Protein AF-A0A955KSU1-F1 (afdb_monomer_lite)

pLDDT: mean 84.69, std 9.8, range [58.25, 93.69]

Structure (mmCIF, N/CA/C/O backbone):
data_AF-A0A955KSU1-F1
#
_entry.id   AF-A0A955KSU1-F1
#
loop_
_atom_site.group_PDB
_atom_site.id
_atom_site.type_symbol
_atom_site.label_atom_id
_atom_site.label_alt_id
_atom_site.label_comp_id
_atom_site.label_asym_id
_atom_site.label_entity_id
_atom_site.label_seq_id
_atom_site.pdbx_PDB_ins_code
_atom_site.Cartn_x
_atom_site.Cartn_y
_atom_site.Cartn_z
_atom_site.occupancy
_atom_site.B_iso_or_equiv
_atom_site.auth_seq_id
_atom_site.auth_comp_id
_atom_site.auth_asym_id
_atom_site.auth_atom_id
_atom_site.pdbx_PDB_model_num
ATOM 1 N N . TRP A 1 1 ? 16.243 6.334 -27.641 1.00 78.19 1 TRP A N 1
ATOM 2 C CA . TRP A 1 1 ? 16.929 6.704 -26.384 1.00 78.19 1 TRP A CA 1
ATOM 3 C C . TRP A 1 1 ? 16.052 7.479 -25.405 1.00 78.19 1 TRP A C 1
ATOM 5 O O . TRP A 1 1 ? 15.597 6.850 -24.463 1.00 78.19 1 TRP A O 1
ATOM 15 N N . ILE A 1 2 ? 15.716 8.762 -25.617 1.00 87.81 2 ILE A N 1
ATOM 16 C CA . ILE A 1 2 ? 14.877 9.535 -24.662 1.00 87.81 2 ILE A CA 1
ATOM 17 C C . ILE A 1 2 ? 13.528 8.863 -24.344 1.00 87.81 2 ILE A C 1
ATOM 19 O O . ILE A 1 2 ? 13.156 8.755 -23.181 1.00 87.81 2 ILE A O 1
ATOM 23 N N . LYS A 1 3 ? 12.825 8.344 -25.360 1.00 88.38 3 LYS A N 1
ATOM 24 C CA . LYS A 1 3 ? 11.527 7.664 -25.183 1.00 88.38 3 LYS A CA 1
ATOM 25 C C . LYS A 1 3 ? 11.622 6.405 -24.308 1.00 88.38 3 LYS A C 1
ATOM 27 O O . LYS A 1 3 ? 10.747 6.154 -23.490 1.00 88.38 3 LYS A O 1
ATOM 32 N N . PHE A 1 4 ? 12.713 5.653 -24.453 1.00 86.31 4 PHE A N 1
ATOM 33 C CA . PHE A 1 4 ? 12.975 4.449 -23.666 1.00 86.31 4 PHE A CA 1
ATOM 34 C C . PHE A 1 4 ? 13.298 4.788 -22.205 1.00 86.31 4 PHE A C 1
ATOM 36 O O . PHE A 1 4 ? 12.735 4.189 -21.295 1.00 86.31 4 PHE A O 1
ATOM 43 N N . ILE A 1 5 ? 14.137 5.805 -21.977 1.00 88.94 5 ILE A N 1
ATOM 44 C CA . ILE A 1 5 ? 14.446 6.300 -20.627 1.00 88.94 5 ILE A CA 1
ATOM 45 C C . ILE A 1 5 ? 13.164 6.767 -19.928 1.00 88.94 5 ILE A C 1
ATOM 47 O O . ILE 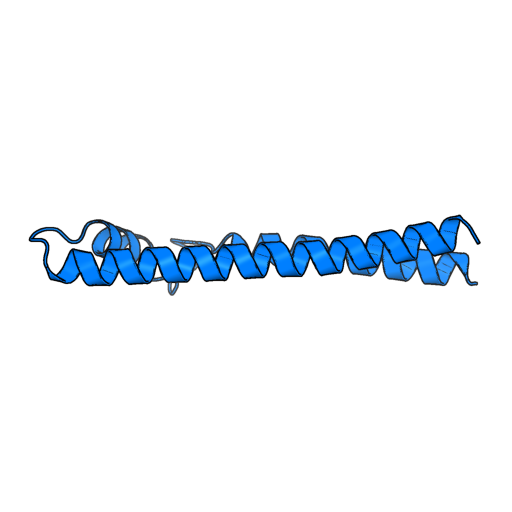A 1 5 ? 12.948 6.436 -18.766 1.00 88.94 5 ILE A O 1
ATOM 51 N N . LEU A 1 6 ? 12.281 7.473 -20.641 1.00 91.31 6 LEU A N 1
ATOM 52 C CA . LEU A 1 6 ? 11.003 7.927 -20.093 1.00 91.31 6 LEU A CA 1
ATOM 53 C C . LEU A 1 6 ? 10.094 6.756 -19.684 1.00 91.31 6 LEU A C 1
ATOM 55 O O . LEU A 1 6 ? 9.498 6.799 -18.610 1.00 91.31 6 LEU A O 1
ATOM 59 N N . ALA A 1 7 ? 10.021 5.699 -20.500 1.00 90.50 7 ALA A N 1
ATOM 60 C CA . ALA A 1 7 ? 9.275 4.488 -20.156 1.00 90.50 7 ALA A CA 1
ATOM 61 C C . ALA A 1 7 ? 9.849 3.802 -18.903 1.00 90.50 7 ALA A C 1
ATOM 63 O O . ALA A 1 7 ? 9.098 3.429 -18.004 1.00 90.50 7 ALA A O 1
ATOM 64 N N . LEU A 1 8 ? 11.178 3.707 -18.799 1.00 90.06 8 LEU A N 1
ATOM 65 C CA . LEU A 1 8 ? 11.856 3.100 -17.653 1.00 90.06 8 LEU A CA 1
ATOM 66 C C . LEU A 1 8 ? 11.632 3.903 -16.360 1.00 90.06 8 LEU A C 1
ATOM 68 O O . LEU A 1 8 ? 11.338 3.322 -15.317 1.00 90.06 8 LEU A O 1
ATOM 72 N N . VAL A 1 9 ? 11.680 5.237 -16.434 1.00 93.69 9 VAL A N 1
ATOM 73 C CA . VAL A 1 9 ? 11.320 6.122 -15.312 1.00 93.69 9 VAL A CA 1
ATOM 74 C C . VAL A 1 9 ? 9.859 5.922 -14.900 1.00 93.69 9 VAL A C 1
ATOM 76 O O . VAL A 1 9 ? 9.579 5.828 -13.707 1.00 93.69 9 VAL A O 1
ATOM 79 N N . GLY A 1 10 ? 8.937 5.786 -15.860 1.00 91.50 10 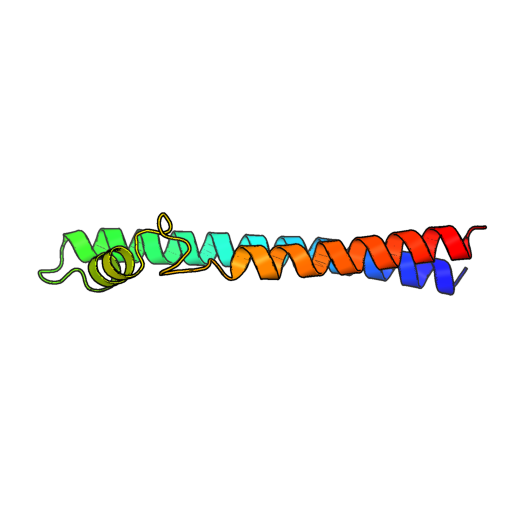GLY A N 1
ATOM 80 C CA . GLY A 1 10 ? 7.528 5.485 -15.588 1.00 91.50 10 GLY A CA 1
ATOM 81 C C . GLY A 1 10 ? 7.342 4.187 -14.796 1.00 91.50 10 GLY A C 1
ATOM 82 O O . GLY A 1 10 ? 6.635 4.176 -13.790 1.00 91.50 10 GLY A O 1
ATOM 83 N N . ILE A 1 11 ? 8.055 3.119 -15.173 1.00 91.81 11 ILE A N 1
ATOM 84 C CA . ILE A 1 11 ? 8.038 1.840 -14.442 1.00 91.81 11 ILE A CA 1
ATOM 85 C C . ILE A 1 11 ? 8.558 2.017 -13.010 1.00 91.81 11 ILE A C 1
ATOM 87 O O . ILE A 1 11 ? 7.922 1.543 -12.068 1.00 91.81 11 ILE A O 1
ATOM 91 N N . ILE A 1 12 ? 9.683 2.719 -12.823 1.00 93.19 12 ILE A N 1
ATOM 92 C CA . ILE A 1 12 ? 10.248 2.974 -11.487 1.00 93.19 12 ILE A CA 1
ATOM 93 C C . ILE A 1 12 ? 9.244 3.729 -10.611 1.00 93.19 12 ILE A C 1
ATOM 95 O O . ILE A 1 12 ? 9.029 3.346 -9.462 1.00 93.19 12 ILE A O 1
ATOM 99 N N . ILE A 1 13 ? 8.589 4.759 -11.152 1.00 93.69 13 ILE A N 1
ATOM 100 C CA . ILE A 1 13 ? 7.564 5.521 -10.429 1.00 93.69 13 ILE A CA 1
ATOM 101 C C . ILE A 1 13 ? 6.407 4.606 -10.019 1.00 93.69 13 ILE A C 1
ATOM 103 O O . ILE A 1 13 ? 5.989 4.656 -8.864 1.00 93.69 13 ILE A O 1
ATOM 107 N N . CYS A 1 14 ? 5.926 3.728 -10.906 1.00 92.50 14 CYS A N 1
ATOM 108 C CA . CYS A 1 14 ? 4.875 2.765 -10.568 1.00 92.50 14 CYS A CA 1
ATOM 109 C C . CYS A 1 14 ? 5.289 1.824 -9.427 1.00 92.50 14 CYS A C 1
ATOM 111 O O . CYS A 1 14 ? 4.498 1.587 -8.514 1.00 92.50 14 CYS A O 1
ATOM 113 N N . VAL A 1 15 ? 6.531 1.329 -9.436 1.00 90.69 15 VAL A N 1
ATOM 114 C CA . VAL A 1 15 ? 7.062 0.472 -8.363 1.00 90.69 15 VAL A CA 1
ATOM 115 C C . VAL A 1 15 ? 7.132 1.231 -7.037 1.00 90.69 15 VAL A C 1
ATOM 117 O O . VAL A 1 15 ? 6.666 0.728 -6.015 1.00 90.69 15 VAL A O 1
ATOM 120 N N . VAL A 1 16 ? 7.666 2.454 -7.037 1.00 93.06 16 VAL A N 1
ATOM 121 C CA . VAL A 1 16 ? 7.738 3.294 -5.830 1.00 93.06 16 VAL A CA 1
ATOM 122 C C . VAL A 1 16 ? 6.339 3.604 -5.300 1.00 93.06 16 VAL A C 1
ATOM 124 O O . VAL A 1 16 ? 6.091 3.484 -4.102 1.00 93.06 16 VAL A O 1
ATOM 127 N N . PHE A 1 17 ? 5.400 3.935 -6.185 1.00 91.38 17 PHE A N 1
ATOM 128 C CA . PHE A 1 17 ? 4.018 4.222 -5.815 1.00 91.38 17 PHE A CA 1
ATOM 129 C C . PHE A 1 17 ? 3.324 3.002 -5.196 1.00 91.38 17 PHE A C 1
ATOM 131 O O . PHE A 1 17 ? 2.639 3.122 -4.181 1.00 91.38 17 PHE A O 1
ATOM 138 N N . TRP A 1 18 ? 3.577 1.806 -5.733 1.00 89.81 18 TRP A N 1
ATOM 139 C CA . TRP A 1 18 ? 3.101 0.556 -5.144 1.00 89.81 18 TRP A CA 1
ATOM 140 C C . TRP A 1 18 ? 3.636 0.340 -3.718 1.00 89.81 18 TRP A C 1
ATOM 142 O O . TRP A 1 18 ? 2.869 0.005 -2.811 1.00 89.81 18 TRP A O 1
ATOM 152 N N . TYR A 1 19 ? 4.932 0.589 -3.489 1.00 89.69 19 TYR A N 1
ATOM 153 C CA . TYR A 1 19 ? 5.528 0.512 -2.150 1.00 89.69 19 TYR A CA 1
ATOM 154 C C . TYR A 1 19 ? 4.935 1.537 -1.180 1.00 89.69 19 TYR A C 1
ATOM 156 O O . TYR A 1 19 ? 4.685 1.198 -0.022 1.00 89.69 19 TYR A O 1
ATOM 164 N N . LEU A 1 20 ? 4.670 2.762 -1.643 1.00 89.50 20 LEU A N 1
ATOM 165 C CA . LEU A 1 20 ? 4.037 3.798 -0.829 1.00 89.50 20 LEU A CA 1
ATOM 166 C C . LEU A 1 20 ? 2.654 3.352 -0.353 1.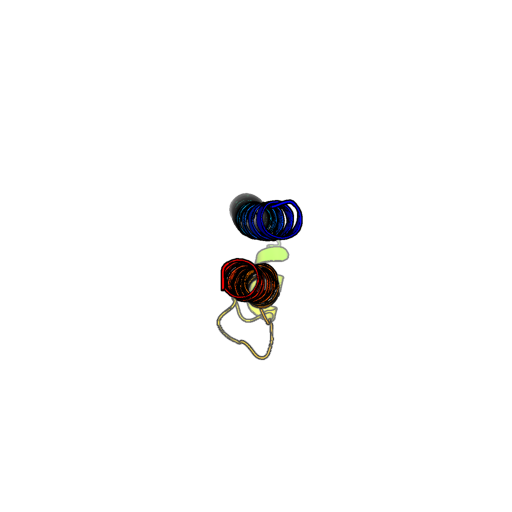00 89.50 20 LEU A C 1
ATOM 168 O O . LEU A 1 20 ? 2.420 3.325 0.854 1.00 89.50 20 LEU A O 1
ATOM 172 N N . ILE A 1 21 ? 1.773 2.919 -1.261 1.00 88.00 21 ILE A N 1
ATOM 173 C CA . ILE A 1 21 ? 0.422 2.451 -0.898 1.00 88.00 21 ILE A CA 1
ATOM 174 C C . ILE A 1 21 ? 0.502 1.302 0.115 1.00 88.00 21 ILE A C 1
ATOM 176 O O . ILE A 1 21 ? -0.218 1.290 1.117 1.00 88.00 21 ILE A O 1
ATOM 180 N N . ARG A 1 22 ? 1.418 0.348 -0.099 1.00 86.88 22 ARG A N 1
ATOM 181 C CA . ARG A 1 22 ? 1.621 -0.766 0.833 1.00 86.88 22 ARG A CA 1
ATOM 182 C C . ARG A 1 22 ? 2.045 -0.282 2.222 1.00 86.88 22 ARG A C 1
ATOM 184 O O . ARG A 1 22 ? 1.499 -0.764 3.213 1.00 86.88 22 ARG A O 1
ATOM 191 N N . SER A 1 23 ? 2.972 0.669 2.292 1.00 88.06 23 SER A N 1
ATOM 192 C CA . SER A 1 23 ? 3.443 1.257 3.550 1.00 88.06 23 SER A CA 1
ATOM 193 C C . SER A 1 23 ? 2.316 1.976 4.298 1.00 88.06 23 SER A C 1
ATOM 195 O O . SER A 1 23 ? 2.092 1.720 5.481 1.00 88.06 23 SER A O 1
ATOM 197 N N . TYR A 1 24 ? 1.513 2.783 3.594 1.00 87.81 24 TYR A N 1
ATOM 198 C CA . TYR A 1 24 ? 0.339 3.441 4.177 1.00 87.81 24 TYR A CA 1
ATOM 199 C C . TYR A 1 24 ? -0.670 2.438 4.742 1.00 87.81 24 TYR A C 1
ATOM 201 O O . TYR A 1 24 ? -1.184 2.626 5.847 1.00 87.81 24 TYR A O 1
ATOM 209 N N . LYS A 1 25 ? -0.913 1.329 4.032 1.00 85.44 25 LYS A N 1
ATOM 210 C CA . LYS A 1 25 ? -1.793 0.260 4.520 1.00 85.44 25 LYS A CA 1
ATOM 211 C C . LYS A 1 25 ? -1.262 -0.371 5.811 1.00 85.44 25 LYS A C 1
ATOM 213 O O . LYS A 1 25 ? -2.033 -0.598 6.745 1.00 85.44 25 LYS A O 1
ATOM 218 N N . GLN A 1 26 ? 0.043 -0.639 5.881 1.00 87.06 26 GLN A N 1
ATOM 219 C CA . GLN A 1 26 ? 0.678 -1.190 7.083 1.00 87.06 26 GLN A CA 1
ATOM 220 C C . GLN A 1 26 ? 0.584 -0.223 8.265 1.00 87.06 26 GLN A C 1
ATOM 222 O O . GLN A 1 26 ? 0.217 -0.642 9.362 1.00 87.06 26 GLN A O 1
ATOM 227 N N . LEU A 1 27 ? 0.837 1.067 8.034 1.00 89.69 27 LEU A N 1
ATOM 228 C CA . LEU A 1 27 ? 0.749 2.093 9.068 1.00 89.69 27 LEU A CA 1
ATOM 229 C C . LEU A 1 27 ? -0.672 2.219 9.630 1.00 89.69 27 LEU A C 1
ATOM 231 O O . LEU A 1 27 ? -0.849 2.220 10.848 1.00 89.69 27 LEU A O 1
ATOM 235 N N . ASN A 1 28 ? -1.686 2.264 8.761 1.00 88.44 28 ASN A N 1
ATOM 236 C CA . ASN A 1 28 ? -3.081 2.306 9.200 1.00 88.44 28 ASN A CA 1
ATOM 237 C C . ASN A 1 28 ? -3.457 1.056 9.998 1.00 88.44 28 ASN A C 1
ATOM 239 O O . ASN A 1 28 ? -4.057 1.176 11.062 1.00 88.44 28 ASN A O 1
ATOM 243 N N . THR A 1 29 ? -3.045 -0.129 9.539 1.00 87.88 29 THR A N 1
ATOM 244 C CA . THR A 1 29 ? -3.286 -1.388 10.264 1.00 87.88 29 THR A CA 1
ATOM 245 C C . THR A 1 29 ? -2.676 -1.341 11.668 1.00 87.88 29 THR A C 1
ATOM 247 O O . THR A 1 29 ? -3.346 -1.673 12.644 1.00 87.88 29 THR A O 1
ATOM 250 N N . GLY A 1 30 ? -1.433 -0.864 11.791 1.00 90.06 30 GLY A N 1
ATOM 251 C CA . GLY A 1 30 ? -0.775 -0.693 13.087 1.00 90.06 30 GLY A CA 1
ATOM 252 C C . GLY A 1 30 ? -1.502 0.307 13.991 1.00 90.06 30 GLY A C 1
ATOM 253 O O . GLY A 1 30 ? -1.764 0.008 15.154 1.00 90.06 30 GLY A O 1
ATOM 254 N N . LYS A 1 31 ? -1.900 1.466 13.452 1.00 91.56 31 LYS A N 1
ATOM 255 C CA . LYS A 1 31 ? -2.644 2.492 14.197 1.00 91.56 31 LYS A CA 1
ATOM 256 C C . LYS A 1 31 ? -3.967 1.950 14.748 1.00 91.56 31 LYS A C 1
ATOM 258 O O . LYS A 1 31 ? -4.249 2.144 15.927 1.00 91.56 31 LYS A O 1
ATOM 263 N N . PHE A 1 32 ? -4.750 1.248 13.928 1.00 89.75 32 PHE A N 1
ATOM 264 C CA . PHE A 1 32 ? -6.009 0.642 14.372 1.00 89.75 32 PHE A CA 1
ATOM 265 C C . PHE A 1 32 ? -5.793 -0.484 15.385 1.00 89.75 32 PHE A C 1
ATOM 267 O O . PHE A 1 32 ? -6.566 -0.586 16.331 1.00 89.75 32 PHE A O 1
ATOM 274 N N . SER A 1 33 ? -4.720 -1.271 15.256 1.00 89.88 33 SER A N 1
ATOM 275 C CA . SER A 1 33 ? -4.372 -2.282 16.261 1.00 89.88 33 SER A CA 1
ATOM 276 C C . SER A 1 33 ? -4.122 -1.656 17.633 1.00 89.88 33 SER A C 1
ATOM 278 O O . SER A 1 33 ? -4.624 -2.161 18.632 1.00 89.88 33 SER A O 1
ATOM 280 N N . VAL A 1 34 ? -3.378 -0.548 17.693 1.00 92.81 34 VAL A N 1
ATOM 281 C CA . VAL A 1 34 ? -3.114 0.162 18.956 1.00 92.81 34 VAL A CA 1
ATOM 282 C C . VAL A 1 34 ? -4.401 0.748 19.538 1.00 92.81 34 VAL A C 1
ATOM 284 O O . VAL A 1 34 ? -4.645 0.606 20.733 1.00 92.81 34 VAL A O 1
ATOM 287 N N . ILE A 1 35 ? -5.248 1.361 18.703 1.00 92.38 35 ILE A N 1
ATOM 288 C CA . ILE A 1 35 ? -6.559 1.874 19.131 1.00 92.38 35 ILE A CA 1
ATOM 289 C C . ILE A 1 35 ? -7.400 0.743 19.726 1.00 92.38 35 ILE A C 1
ATOM 291 O O . ILE A 1 35 ? -7.948 0.902 20.810 1.00 92.38 35 ILE A O 1
ATOM 295 N N . HIS A 1 36 ? -7.450 -0.413 19.067 1.00 90.19 36 HIS A N 1
ATOM 296 C CA . HIS A 1 36 ? -8.235 -1.550 19.530 1.00 90.19 36 HIS A CA 1
ATOM 297 C C . HIS A 1 36 ? -7.734 -2.125 20.864 1.00 90.19 36 HIS A C 1
ATOM 299 O O . HIS A 1 36 ? -8.539 -2.519 21.705 1.00 90.19 36 HIS A O 1
ATOM 305 N N . GLU A 1 37 ? -6.416 -2.147 21.093 1.00 91.88 37 GLU A N 1
ATOM 306 C CA . GLU A 1 37 ? -5.854 -2.523 22.398 1.00 91.88 37 GLU A CA 1
ATOM 307 C C . GLU A 1 37 ? -6.262 -1.538 23.499 1.00 91.88 37 GLU A C 1
ATOM 309 O O . GLU A 1 37 ? -6.644 -1.958 24.591 1.00 91.88 37 GLU A O 1
ATOM 314 N N . ILE A 1 38 ? -6.249 -0.234 23.205 1.00 91.50 38 ILE A N 1
ATOM 315 C CA . ILE A 1 38 ? -6.715 0.798 24.138 1.00 91.50 38 ILE A CA 1
ATOM 316 C C . ILE A 1 38 ? -8.211 0.617 24.425 1.00 91.50 38 ILE A C 1
ATOM 318 O O . ILE A 1 38 ? -8.612 0.631 25.587 1.00 91.50 38 ILE A O 1
ATOM 322 N N . GLU A 1 39 ? -9.030 0.366 23.399 1.00 92.12 39 GLU A N 1
ATOM 323 C CA . GLU A 1 39 ? -10.479 0.168 23.531 1.00 92.12 39 GLU A CA 1
ATOM 324 C C . GLU A 1 39 ? -10.864 -0.984 24.465 1.00 92.12 39 GLU A C 1
ATOM 326 O O . GLU A 1 39 ? -11.920 -0.910 25.086 1.00 92.12 39 GLU A O 1
ATOM 331 N N . LYS A 1 40 ? -10.015 -2.006 24.649 1.00 89.44 40 LYS A N 1
ATOM 332 C CA . LYS A 1 40 ? -10.263 -3.071 25.644 1.00 89.44 40 LYS A CA 1
ATOM 333 C C . LYS A 1 40 ? -10.373 -2.544 27.075 1.00 89.44 40 LYS A C 1
ATOM 335 O O . LYS A 1 40 ? -10.968 -3.206 27.920 1.00 89.44 40 LYS A O 1
ATOM 340 N N . SER A 1 41 ? -9.779 -1.384 27.344 1.00 91.38 41 SER A N 1
ATOM 341 C CA . SER A 1 41 ? -9.798 -0.724 28.652 1.00 91.38 41 SER A CA 1
ATOM 342 C C . SER A 1 41 ? -10.890 0.347 28.756 1.00 91.38 41 SER A C 1
ATOM 344 O O . SER A 1 41 ? -11.089 0.906 29.833 1.00 91.38 41 SER A O 1
ATOM 346 N N . LEU A 1 42 ? -11.591 0.654 27.656 1.00 90.44 42 LEU A N 1
ATOM 347 C CA . LEU A 1 42 ? -12.700 1.603 27.638 1.00 90.44 42 LEU A CA 1
ATOM 348 C C . LEU A 1 42 ? -14.055 0.884 27.746 1.00 90.44 42 LEU A C 1
ATOM 350 O O . LEU A 1 42 ? -14.225 -0.218 27.230 1.00 90.44 42 LEU A O 1
ATOM 354 N N . PRO A 1 43 ? -15.063 1.529 28.360 1.00 85.62 43 PRO A N 1
ATOM 355 C CA . PRO A 1 43 ? -16.412 0.970 28.467 1.00 85.62 43 PRO A CA 1
ATOM 356 C C . PRO A 1 43 ? -17.138 0.874 27.114 1.00 85.62 43 PRO A C 1
ATOM 358 O O . PRO A 1 43 ? -18.107 0.130 26.990 1.00 85.62 43 PRO A O 1
ATOM 361 N N . LEU A 1 44 ? -16.685 1.622 26.103 1.00 84.31 44 LEU A N 1
ATOM 362 C CA . LEU A 1 44 ? -17.250 1.662 24.756 1.00 84.31 44 LEU A CA 1
ATOM 363 C C . LEU A 1 44 ? -16.124 1.477 23.730 1.00 84.31 44 LEU A C 1
ATOM 365 O O . LEU A 1 44 ? -15.242 2.325 23.621 1.00 84.31 44 LEU A O 1
ATOM 369 N N . ALA A 1 45 ? -16.179 0.380 22.973 1.00 87.44 45 ALA A N 1
ATOM 370 C CA . ALA A 1 45 ? -15.238 0.056 21.900 1.00 87.44 45 ALA A CA 1
ATOM 371 C C . ALA A 1 45 ? -15.852 0.429 20.539 1.00 87.44 45 ALA A C 1
ATOM 373 O O . ALA A 1 45 ? -16.409 -0.413 19.831 1.00 87.44 45 ALA A O 1
ATOM 374 N N . LEU A 1 46 ? -15.833 1.725 20.225 1.00 87.88 46 LEU A N 1
ATOM 375 C CA . LEU A 1 46 ? -16.525 2.301 19.071 1.00 87.88 46 LEU A CA 1
ATOM 376 C C . LEU A 1 46 ? -15.942 1.811 17.742 1.00 87.88 46 LEU A C 1
ATOM 378 O O . LEU A 1 46 ? -16.704 1.429 16.859 1.00 87.88 46 LEU A O 1
ATOM 382 N N . TYR A 1 47 ? -14.615 1.769 17.609 1.00 85.62 47 TYR A N 1
ATOM 383 C CA . TYR A 1 47 ? -13.942 1.297 16.398 1.00 85.62 47 TYR A CA 1
ATOM 384 C C . TYR A 1 47 ? -14.074 -0.215 16.229 1.00 85.62 47 TYR A C 1
ATOM 386 O O . TYR A 1 47 ? -14.242 -0.696 15.110 1.00 85.62 47 TYR A O 1
ATOM 394 N N . LYS A 1 48 ? -14.061 -0.984 17.327 1.00 85.81 48 LYS A N 1
ATOM 395 C CA . LYS A 1 48 ? -14.427 -2.407 17.282 1.00 85.81 48 LYS A CA 1
ATOM 396 C C . LYS A 1 48 ? -15.834 -2.607 16.721 1.00 85.81 48 LYS A C 1
ATOM 398 O O . LYS A 1 48 ? -16.023 -3.445 15.844 1.00 85.81 48 LYS A O 1
ATOM 403 N N . TYR A 1 49 ? -16.803 -1.851 17.229 1.00 88.69 49 TYR A N 1
ATOM 404 C CA . TYR A 1 49 ? -18.193 -1.960 16.799 1.00 88.69 49 TYR A CA 1
ATOM 405 C C . TYR A 1 49 ? -18.387 -1.492 15.349 1.00 88.69 49 TYR A C 1
ATOM 407 O O . TYR A 1 49 ? -19.083 -2.145 14.576 1.00 88.69 49 TYR A O 1
ATOM 415 N N . GLU A 1 50 ? -17.713 -0.414 14.941 1.00 88.06 50 GLU A N 1
ATOM 416 C CA . GLU A 1 50 ? -17.657 0.025 13.544 1.00 88.06 50 GLU A CA 1
ATOM 417 C C . GLU A 1 50 ? -17.114 -1.087 12.637 1.00 88.06 50 GLU A C 1
ATOM 419 O O . GLU A 1 50 ? -17.721 -1.405 11.615 1.00 88.06 50 GLU A O 1
ATOM 424 N N . TRP A 1 51 ? -16.012 -1.732 13.030 1.00 86.12 51 TRP A N 1
ATOM 425 C CA . TRP A 1 51 ? -15.424 -2.836 12.274 1.00 86.12 51 TRP A CA 1
ATOM 426 C C . TRP A 1 51 ? -16.368 -4.042 12.149 1.00 86.12 51 TRP A C 1
ATOM 428 O O . TRP A 1 51 ? -16.443 -4.656 11.083 1.00 86.12 51 TRP A O 1
ATOM 438 N N . GLU A 1 52 ? -17.141 -4.346 13.193 1.00 85.25 52 GLU A N 1
ATOM 439 C CA . GLU A 1 52 ? -18.172 -5.390 13.181 1.00 85.25 52 GLU A CA 1
ATOM 440 C C . GLU A 1 52 ? -19.331 -5.043 12.228 1.00 85.25 52 GLU A C 1
ATOM 442 O O . GLU A 1 52 ? -19.736 -5.874 11.409 1.00 85.25 52 GLU A O 1
ATOM 447 N N . ILE A 1 53 ? -19.813 -3.791 12.249 1.00 85.62 53 ILE A N 1
ATOM 448 C CA . ILE A 1 53 ? -20.838 -3.297 11.310 1.00 85.62 53 ILE A CA 1
ATOM 449 C C . ILE A 1 53 ? -20.344 -3.395 9.865 1.00 85.62 53 ILE A C 1
ATOM 451 O O . ILE A 1 53 ? -21.090 -3.832 8.983 1.00 85.62 53 ILE A O 1
ATOM 455 N N . LEU A 1 54 ? -19.079 -3.038 9.629 1.00 82.31 54 LEU A N 1
ATOM 456 C CA . LEU A 1 54 ? -18.413 -3.141 8.329 1.00 82.31 54 LEU A CA 1
ATOM 457 C C . LEU A 1 54 ? -18.125 -4.597 7.912 1.00 82.31 54 LEU A C 1
ATOM 459 O O . LEU A 1 54 ? -17.596 -4.838 6.827 1.00 82.31 54 LEU A O 1
ATOM 463 N N . GLY A 1 55 ? -18.513 -5.582 8.727 1.00 80.25 55 GLY A N 1
ATOM 464 C CA . GLY A 1 55 ? -18.423 -7.002 8.401 1.00 80.25 55 GLY A CA 1
ATOM 465 C C . GLY A 1 55 ? -17.025 -7.584 8.572 1.00 80.25 55 GLY A C 1
ATOM 466 O O . GLY A 1 55 ? -16.711 -8.585 7.931 1.00 80.25 55 GLY A O 1
ATOM 467 N N . GLU A 1 56 ? -16.176 -6.953 9.386 1.00 79.00 56 GLU A N 1
ATOM 468 C CA . GLU A 1 56 ? -14.816 -7.386 9.727 1.00 79.00 56 GLU A CA 1
ATOM 469 C C . GLU A 1 56 ? -13.902 -7.668 8.517 1.00 79.00 56 GLU A C 1
ATOM 471 O O 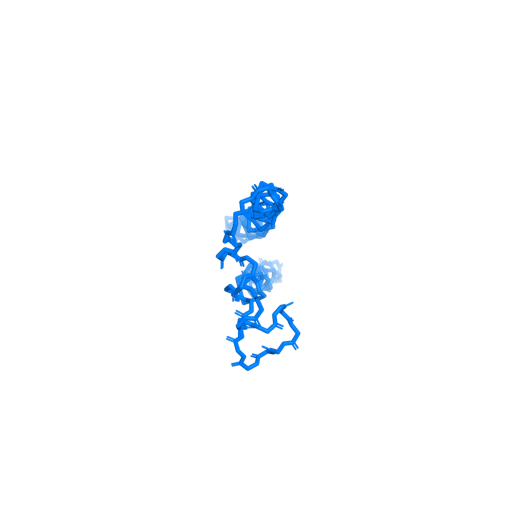. GLU A 1 56 ? -12.959 -8.459 8.600 1.00 79.00 56 GLU A O 1
ATOM 476 N N . GLY A 1 57 ? -14.208 -7.086 7.355 1.00 70.88 57 GLY A N 1
ATOM 477 C CA . GLY A 1 57 ? -13.523 -7.395 6.097 1.00 70.88 57 GLY A CA 1
ATOM 478 C C . GLY A 1 57 ? -13.849 -8.773 5.496 1.00 70.88 57 GLY A C 1
ATOM 479 O O . GLY A 1 57 ? -13.205 -9.174 4.531 1.00 70.88 57 GLY A O 1
ATOM 480 N N . LYS A 1 58 ? -14.833 -9.503 6.039 1.00 67.19 58 LYS A N 1
ATOM 481 C CA . LYS A 1 58 ? -15.341 -10.780 5.499 1.00 67.19 58 LYS A CA 1
ATOM 482 C C . LYS A 1 58 ? -16.473 -10.576 4.495 1.00 67.19 58 LYS A C 1
ATOM 484 O O . LYS A 1 58 ? -16.629 -11.378 3.577 1.00 67.19 58 LYS A O 1
ATOM 489 N N . ASP A 1 59 ? -17.263 -9.518 4.668 1.00 70.62 59 ASP A N 1
ATOM 490 C CA . ASP A 1 59 ? -18.393 -9.216 3.793 1.00 70.62 59 ASP A CA 1
ATOM 491 C C . ASP A 1 59 ? -18.036 -8.119 2.779 1.00 70.62 59 ASP A C 1
ATOM 493 O O . ASP A 1 59 ? -18.164 -6.920 3.042 1.00 70.62 59 ASP A O 1
ATOM 497 N N . ASN A 1 60 ? -17.621 -8.546 1.583 1.00 62.03 60 ASN A N 1
ATOM 498 C CA . ASN A 1 60 ? -17.274 -7.655 0.469 1.00 62.03 60 ASN A CA 1
ATOM 499 C C . ASN A 1 60 ? -18.443 -6.757 0.012 1.00 62.03 60 ASN A C 1
ATOM 501 O O . ASN A 1 60 ? -18.213 -5.814 -0.743 1.00 62.03 60 ASN A O 1
ATOM 505 N N . LYS A 1 61 ? -19.691 -7.029 0.431 1.00 61.91 61 LYS A N 1
ATOM 506 C CA . LYS A 1 61 ? -20.840 -6.149 0.156 1.00 61.91 61 LYS A CA 1
ATOM 507 C C . LYS A 1 61 ? -20.944 -4.978 1.133 1.00 61.91 61 LYS A C 1
ATOM 509 O O . LYS A 1 61 ? -21.544 -3.968 0.779 1.00 61.91 61 LYS A O 1
ATOM 514 N N . LYS A 1 62 ? -20.397 -5.111 2.346 1.00 61.75 62 LYS A N 1
ATOM 515 C CA . LYS A 1 62 ? -20.457 -4.083 3.399 1.00 61.75 62 LYS A CA 1
ATOM 516 C C . LYS A 1 62 ? -19.236 -3.176 3.395 1.00 61.75 62 LYS A C 1
ATOM 518 O O . LYS A 1 62 ? -19.369 -1.975 3.603 1.00 61.75 62 LYS A O 1
ATOM 523 N N . TYR A 1 63 ? -18.062 -3.738 3.121 1.00 60.94 63 TYR A N 1
ATOM 524 C CA . TYR A 1 63 ? -16.825 -2.979 3.043 1.00 60.94 63 TYR A CA 1
ATOM 525 C C . TYR A 1 63 ? -15.941 -3.535 1.936 1.00 60.94 63 TYR A C 1
ATOM 527 O O . TYR A 1 63 ? -15.412 -4.640 2.035 1.00 60.94 63 TYR A O 1
ATOM 535 N N . TYR A 1 64 ? -15.777 -2.752 0.873 1.00 58.25 64 TYR A N 1
ATOM 536 C CA . TYR A 1 64 ? -14.816 -3.057 -0.174 1.00 58.25 64 TYR A CA 1
ATOM 537 C C . TYR A 1 64 ? -13.484 -2.403 0.203 1.00 58.25 64 TYR A C 1
ATOM 539 O O . TYR A 1 64 ? -13.420 -1.171 0.269 1.00 58.25 64 TYR A O 1
ATOM 547 N N . PRO A 1 65 ? -12.409 -3.166 0.462 1.00 62.16 65 PRO A N 1
ATOM 548 C CA . PRO A 1 65 ? -11.129 -2.568 0.795 1.00 62.16 65 PRO A CA 1
ATOM 549 C C . PRO A 1 65 ? -10.609 -1.802 -0.427 1.00 62.16 65 PRO A C 1
ATOM 551 O O . PRO A 1 65 ? -10.095 -2.401 -1.375 1.00 62.16 65 PRO A O 1
ATOM 554 N N . PHE A 1 66 ? -10.708 -0.470 -0.397 1.00 58.84 66 PHE A N 1
ATOM 555 C CA . PHE A 1 66 ? -10.179 0.428 -1.436 1.00 58.84 66 PHE A CA 1
ATOM 556 C C . PHE A 1 66 ? -8.708 0.135 -1.764 1.00 58.84 66 PHE A C 1
ATOM 558 O O . PHE A 1 66 ? -8.284 0.267 -2.911 1.00 58.84 66 PHE A O 1
ATOM 565 N N . SER A 1 67 ? -7.959 -0.402 -0.795 1.00 59.97 67 SER A N 1
ATOM 566 C CA . SER A 1 67 ? -6.575 -0.839 -0.971 1.00 59.97 67 SER A CA 1
ATOM 567 C C . SER A 1 67 ? -6.355 -1.834 -2.112 1.00 59.97 67 SER A C 1
ATOM 569 O O . SER A 1 67 ? -5.248 -1.883 -2.633 1.00 59.97 67 SER A O 1
ATOM 571 N N . HIS A 1 68 ? -7.339 -2.659 -2.490 1.00 61.59 68 HIS A N 1
ATOM 572 C CA . HIS A 1 68 ? -7.166 -3.589 -3.614 1.00 61.59 68 HIS A CA 1
ATOM 573 C C . HIS A 1 68 ? -7.235 -2.883 -4.970 1.00 61.59 68 HIS A C 1
ATOM 575 O O . HIS A 1 68 ? -6.473 -3.225 -5.871 1.00 61.59 68 HIS A O 1
ATOM 581 N N . ILE A 1 69 ? -8.094 -1.870 -5.092 1.00 65.94 69 ILE A N 1
ATOM 582 C CA . ILE A 1 69 ? -8.214 -1.050 -6.302 1.00 65.94 69 ILE A CA 1
ATOM 583 C C . ILE A 1 69 ? -6.991 -0.136 -6.422 1.00 65.94 69 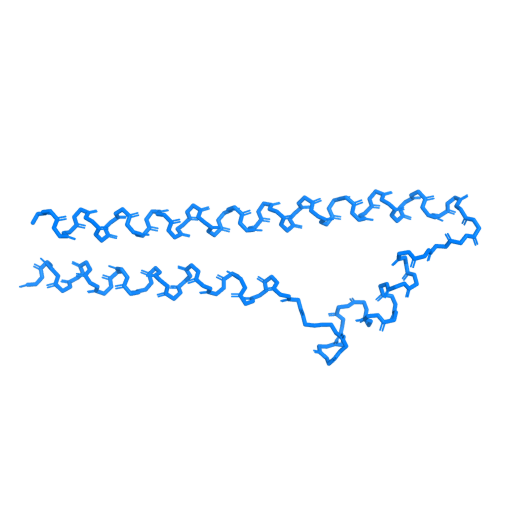ILE A C 1
ATOM 585 O O . ILE A 1 69 ? -6.383 -0.050 -7.485 1.00 65.94 69 ILE A O 1
ATOM 589 N N . GLU A 1 70 ? -6.564 0.474 -5.316 1.00 71.19 70 GLU A N 1
ATOM 590 C CA . GLU A 1 70 ? -5.376 1.332 -5.282 1.00 71.19 70 GLU A CA 1
ATOM 591 C C . GLU A 1 70 ? -4.096 0.571 -5.642 1.00 71.19 70 GLU A C 1
ATOM 593 O O . GLU A 1 70 ? -3.252 1.105 -6.358 1.00 71.19 70 GLU A O 1
ATOM 598 N N . LEU A 1 71 ? -3.964 -0.697 -5.227 1.00 75.56 71 LEU A N 1
ATOM 599 C CA . LEU A 1 71 ? -2.817 -1.525 -5.613 1.00 75.56 71 LEU A CA 1
ATOM 600 C C . LEU A 1 71 ? -2.820 -1.903 -7.101 1.00 75.56 71 LEU A C 1
ATOM 602 O O . LEU A 1 71 ? -1.756 -2.191 -7.646 1.00 75.56 71 LEU A O 1
ATOM 606 N N . PHE A 1 72 ? -3.987 -1.928 -7.747 1.00 82.12 72 PHE A N 1
ATOM 607 C CA . PHE A 1 72 ? -4.128 -2.309 -9.153 1.00 82.12 72 PHE A CA 1
ATOM 608 C C . PHE A 1 72 ? -3.671 -1.194 -10.101 1.00 82.12 72 PHE A C 1
ATOM 610 O O . PHE A 1 72 ? -3.080 -1.469 -11.143 1.00 82.12 72 PHE A O 1
ATOM 617 N N . ILE A 1 73 ? -3.869 0.067 -9.710 1.00 85.50 73 ILE A N 1
ATOM 618 C CA . ILE A 1 73 ? -3.465 1.252 -10.480 1.00 85.50 73 ILE A CA 1
ATOM 619 C C . ILE A 1 73 ? -1.984 1.193 -10.914 1.00 85.50 73 ILE A C 1
ATOM 621 O O . ILE A 1 73 ? -1.729 1.217 -12.120 1.00 85.50 73 ILE A O 1
ATOM 625 N N . PRO A 1 74 ? -0.990 1.061 -10.009 1.00 87.75 74 PRO A N 1
ATOM 626 C CA . PRO A 1 74 ? 0.416 1.017 -10.411 1.00 87.75 74 PRO A CA 1
ATOM 627 C C . PRO A 1 74 ? 0.757 -0.195 -11.286 1.00 87.75 74 PRO A C 1
ATOM 629 O O . PRO A 1 74 ? 1.665 -0.098 -12.107 1.00 87.75 74 PRO A O 1
ATOM 632 N N . TRP A 1 75 ? 0.020 -1.306 -11.177 1.00 87.81 75 TRP A N 1
ATOM 633 C CA . TRP A 1 75 ? 0.195 -2.460 -12.063 1.00 87.81 75 TRP A CA 1
ATOM 634 C C . TRP A 1 75 ? -0.269 -2.170 -13.489 1.00 87.81 75 TRP A C 1
ATOM 636 O O . TRP A 1 75 ? 0.469 -2.449 -14.431 1.00 87.81 75 TRP A O 1
ATOM 646 N N . VAL A 1 76 ? -1.450 -1.568 -13.659 1.00 90.25 76 VAL A N 1
ATOM 647 C CA . VAL A 1 76 ? -1.967 -1.193 -14.985 1.00 90.25 76 VAL A CA 1
ATOM 648 C C . VAL A 1 76 ? -1.016 -0.218 -15.674 1.00 90.25 76 VAL A C 1
ATOM 650 O O . VAL A 1 76 ? -0.600 -0.457 -16.807 1.00 90.25 76 VAL A O 1
ATOM 653 N N . PHE A 1 77 ? -0.612 0.847 -14.976 1.00 90.50 77 PHE A N 1
ATOM 654 C CA . PHE A 1 77 ? 0.341 1.814 -15.522 1.00 90.50 77 PHE A CA 1
ATOM 655 C C . PHE A 1 77 ? 1.713 1.181 -15.786 1.00 90.50 77 PHE A C 1
ATOM 657 O O . PHE A 1 77 ? 2.296 1.418 -16.843 1.00 90.50 77 PHE A O 1
ATOM 664 N N . GLY A 1 78 ? 2.200 0.317 -14.891 1.00 91.81 78 GLY A N 1
ATOM 665 C CA . GLY A 1 78 ? 3.457 -0.408 -15.073 1.00 91.81 78 GLY A CA 1
ATOM 666 C C . GLY A 1 78 ? 3.467 -1.282 -16.331 1.00 91.81 78 GLY A C 1
ATOM 667 O O . GLY A 1 78 ? 4.434 -1.241 -17.090 1.00 91.81 78 GLY A O 1
ATOM 668 N N . ILE A 1 79 ? 2.378 -2.013 -16.600 1.00 92.44 79 ILE A N 1
ATOM 669 C CA . ILE A 1 79 ? 2.224 -2.828 -17.817 1.00 92.44 79 ILE A CA 1
ATOM 670 C C . ILE A 1 79 ? 2.231 -1.943 -19.067 1.00 92.44 79 ILE A C 1
ATOM 672 O O . ILE A 1 79 ? 2.918 -2.260 -20.037 1.00 92.44 79 ILE A O 1
ATOM 676 N N . ILE A 1 80 ? 1.519 -0.813 -19.044 1.00 93.00 80 ILE A N 1
ATOM 677 C CA . ILE A 1 80 ? 1.494 0.132 -20.170 1.00 93.00 80 ILE A CA 1
ATOM 678 C C . ILE A 1 80 ? 2.903 0.666 -20.457 1.00 93.00 80 ILE A C 1
ATOM 680 O O . ILE A 1 80 ? 3.342 0.644 -21.608 1.00 93.00 80 ILE A O 1
ATOM 684 N N . TYR A 1 81 ? 3.643 1.096 -19.431 1.00 91.75 81 TYR A N 1
ATOM 685 C CA . TYR A 1 81 ? 5.015 1.573 -19.613 1.00 91.75 81 TYR A CA 1
ATOM 686 C C . TYR A 1 81 ? 5.962 0.470 -20.095 1.00 91.75 81 TYR A C 1
ATOM 688 O O . TYR A 1 81 ? 6.833 0.747 -20.920 1.00 91.75 81 TYR A O 1
ATOM 696 N N . ALA A 1 82 ? 5.776 -0.776 -19.651 1.00 90.69 82 ALA A N 1
ATOM 697 C CA . ALA A 1 82 ? 6.549 -1.915 -20.138 1.00 90.69 82 ALA A CA 1
ATOM 698 C C . ALA A 1 82 ? 6.303 -2.177 -21.634 1.00 90.69 82 ALA A C 1
ATOM 700 O O . ALA A 1 82 ? 7.261 -2.295 -22.397 1.00 90.69 82 ALA A O 1
ATOM 701 N N . LEU A 1 83 ? 5.039 -2.190 -22.074 1.00 92.62 83 LEU A N 1
ATOM 702 C CA . LEU A 1 83 ? 4.680 -2.359 -23.488 1.00 92.62 83 LEU A CA 1
ATOM 703 C C . LEU A 1 83 ? 5.226 -1.223 -24.360 1.00 92.62 83 LEU A C 1
ATOM 705 O O . LEU A 1 83 ? 5.784 -1.480 -25.425 1.00 92.62 83 LEU A O 1
ATOM 709 N N . LEU A 1 84 ? 5.126 0.025 -23.892 1.00 91.19 84 LEU A N 1
ATOM 710 C CA . LEU A 1 84 ? 5.715 1.181 -24.575 1.00 91.19 84 LEU A CA 1
ATOM 711 C C . LEU A 1 84 ? 7.241 1.068 -24.665 1.00 91.19 84 LEU A C 1
ATOM 713 O O . LEU A 1 84 ? 7.818 1.377 -25.704 1.00 91.19 84 LEU A O 1
ATOM 717 N N . GLY A 1 85 ? 7.896 0.600 -23.601 1.00 89.50 85 GLY A N 1
ATOM 718 C CA . GLY A 1 85 ? 9.337 0.361 -23.581 1.00 89.50 85 GLY A CA 1
ATOM 719 C C . GLY A 1 85 ? 9.778 -0.661 -24.630 1.00 89.50 85 GLY A C 1
ATOM 720 O O . GLY A 1 85 ? 10.739 -0.399 -25.351 1.00 89.50 85 GLY A O 1
ATOM 721 N N . VAL A 1 86 ? 9.050 -1.778 -24.757 1.00 89.44 86 VAL A N 1
ATOM 722 C CA . VAL A 1 86 ? 9.287 -2.802 -25.793 1.00 89.44 86 VAL A CA 1
ATOM 723 C C . VAL A 1 86 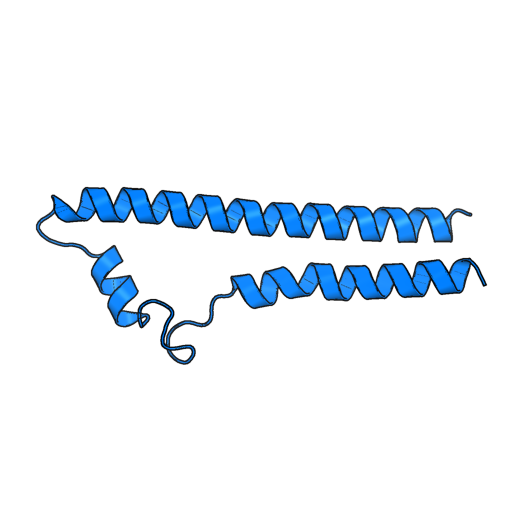? 9.048 -2.231 -27.190 1.00 89.44 86 VAL A C 1
ATOM 725 O O . VAL A 1 86 ? 9.891 -2.394 -28.066 1.00 89.44 86 VAL A O 1
ATOM 728 N N . TYR A 1 87 ? 7.951 -1.498 -27.390 1.00 91.88 87 TYR A N 1
ATOM 729 C CA . TYR A 1 87 ? 7.644 -0.864 -28.673 1.00 91.88 87 TYR A CA 1
ATOM 730 C C . TYR A 1 87 ? 8.705 0.155 -29.111 1.00 91.88 87 TYR A C 1
ATOM 732 O O . TYR A 1 87 ? 8.964 0.290 -30.296 1.00 91.88 87 TYR A O 1
ATOM 740 N N . PHE A 1 88 ? 9.328 0.881 -28.180 1.00 89.56 88 PHE A N 1
ATOM 741 C CA . PHE A 1 88 ? 10.409 1.819 -28.508 1.00 89.56 88 PHE A CA 1
ATOM 742 C C . PHE A 1 88 ? 11.772 1.149 -28.741 1.00 89.56 88 PHE A C 1
ATOM 744 O O . PHE A 1 88 ? 12.706 1.842 -29.156 1.00 89.56 88 PHE A O 1
ATOM 751 N N . LEU A 1 89 ? 11.905 -0.135 -28.396 1.00 79.81 89 LEU A N 1
ATOM 752 C CA . LEU A 1 89 ? 13.099 -0.957 -28.607 1.00 79.81 89 LEU A CA 1
ATOM 753 C C . LEU A 1 89 ? 13.056 -1.718 -29.939 1.00 79.81 89 LEU A C 1
ATOM 755 O O . LEU A 1 89 ? 14.114 -1.902 -30.538 1.00 79.81 89 LEU A O 1
ATOM 759 N N . CYS A 1 90 ? 11.868 -2.169 -30.357 1.00 79.00 90 CYS A N 1
ATOM 760 C CA . CYS A 1 90 ? 11.604 -2.705 -31.695 1.00 79.00 90 CYS A CA 1
ATOM 761 C C . CYS A 1 90 ? 11.650 -1.604 -32.763 1.00 79.00 90 CYS A C 1
ATOM 763 O O . CYS A 1 90 ? 12.095 -1.932 -33.884 1.00 79.00 90 CYS A O 1
#

Foldseek 3Di:
DVQLVVLVVQLVVLVVQLVVLVVVVVVVVVVVVVLQVVLVVPPDSPVVVVCVQLVVVPDCVSDPPVSVVSNVVSVVSNVVSVVSNVVVVD

Sequence (90 aa):
WIKFILALVGIIICVVFWYLIRSYKQLNTGKFSVIHEIEKSLPLALYKYEWEILGEGKDNKKYYPFSHIELFIPWVFGIIYALLGVYFLC

Radius of gyration: 19.71 Å; chains: 1; bounding box: 38×20×60 Å

Secondary structure (DSSP, 8-state):
-HHHHHHHHHHHHHHHHHHHHHHHHHHHHHHHHHHHHHHTTSS--HHHHHHHHTGGGT-TTT---HHHHHHHHHHHHHHHHHHHHHHTT-